Protein AF-A0A6A2WU17-F1 (afdb_monomer_lite)

Radius of gyration: 14.6 Å; chains: 1; bounding box: 30×30×46 Å

Secondary structure (DSSP, 8-state):
---------SPPPGGG--SSS----SSSS--EEE--TTT--EEE-TTS-EESS--TT-EEHHHHHHHHHHHHTT----S-TTSTTSS---TT----SPPHHHHHHHHHHH--

Organism: Hibiscus syriacus (NCBI:txid106335)

pLDDT: mean 88.35, std 15.86, range [34.66, 98.31]

InterPro domains:
  IPR001818 Peptidase M10, metallopeptidase [PF00413] (17-111)
  IPR006026 Peptidase, metallopeptidase [SM00235] (2-112)
  IPR021190 Peptidase M10A [PR00138] (7-35)
  IPR021190 Peptidase M10A [PR00138] (64-89)
  IPR021190 Peptidase M10A [PR00138] (98-111)
  IPR024079 Metallopeptidase, catalytic domain superfamily [G3DSA:3.40.390.10] (11-112)

Foldseek 3Di:
DDDDDDDDDDDQDPLQDDPPPDGDDAEDDDQKAADALVVLDIDGDPRAQEDCQFDQRHDDPQLVVVLRNLRNLPDAADPDPLASSDPDDHGNDDRNDHDPVSVVRSCVSPVD

Structure (mmCIF, N/CA/C/O backbone):
data_AF-A0A6A2WU17-F1
#
_entry.id   AF-A0A6A2WU17-F1
#
loop_
_atom_site.group_PDB
_atom_site.id
_atom_site.type_s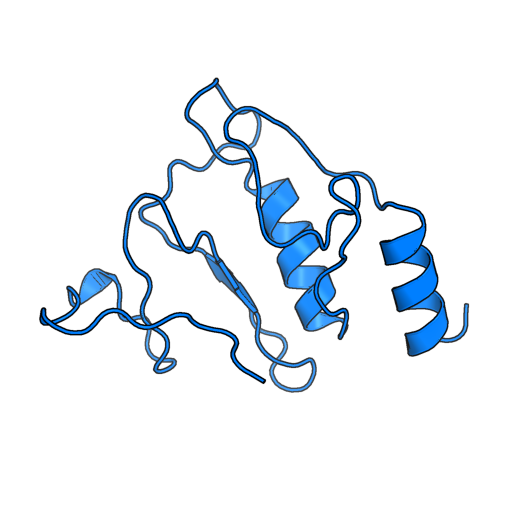ymbol
_atom_site.label_atom_id
_atom_site.label_alt_id
_atom_site.label_comp_id
_atom_site.label_asym_id
_atom_site.label_entity_id
_atom_site.label_seq_id
_atom_site.pdbx_PDB_ins_code
_atom_site.Cartn_x
_atom_site.Cartn_y
_atom_site.Cartn_z
_atom_site.occupancy
_atom_site.B_iso_or_equiv
_atom_site.auth_seq_id
_atom_site.auth_comp_id
_atom_site.auth_asym_id
_atom_site.auth_atom_id
_atom_site.pdbx_PDB_model_num
ATOM 1 N N . MET A 1 1 ? -14.879 -7.552 -3.286 1.00 40.12 1 MET A N 1
ATOM 2 C CA . MET A 1 1 ? -15.204 -7.166 -4.677 1.00 40.12 1 MET A CA 1
ATOM 3 C C . MET A 1 1 ? -13.878 -6.775 -5.309 1.00 40.12 1 MET A C 1
ATOM 5 O O . MET A 1 1 ? -13.257 -5.875 -4.770 1.00 40.12 1 MET A O 1
ATOM 9 N N . LEU A 1 2 ? -13.380 -7.495 -6.323 1.00 40.56 2 LEU A N 1
ATOM 10 C CA . LEU A 1 2 ? -12.166 -7.075 -7.041 1.00 40.56 2 LEU A CA 1
ATOM 11 C C . LEU A 1 2 ? -12.498 -5.780 -7.796 1.00 40.56 2 LEU A C 1
ATOM 13 O O . LEU A 1 2 ? 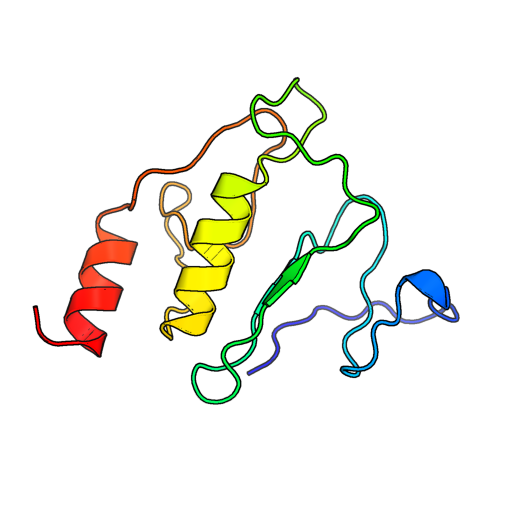-13.383 -5.789 -8.652 1.00 40.56 2 LEU A O 1
ATOM 17 N N . THR A 1 3 ? -11.837 -4.673 -7.477 1.00 40.09 3 THR A N 1
ATOM 18 C CA . THR A 1 3 ? -11.902 -3.445 -8.278 1.00 40.09 3 THR A CA 1
ATOM 19 C C . THR A 1 3 ? -10.708 -3.419 -9.220 1.00 40.09 3 THR A C 1
ATOM 21 O O . THR A 1 3 ? -9.599 -3.123 -8.798 1.00 40.09 3 THR A O 1
ATOM 24 N N . SER A 1 4 ? -10.933 -3.723 -10.499 1.00 45.75 4 SER A N 1
ATOM 25 C CA . SER A 1 4 ? -9.915 -3.592 -11.548 1.00 45.75 4 SER A CA 1
ATOM 26 C C . SER A 1 4 ? -10.537 -2.943 -12.788 1.00 45.75 4 SER A C 1
ATOM 28 O O . SER A 1 4 ? -11.590 -3.376 -13.262 1.00 45.75 4 SER A O 1
ATOM 30 N N . VAL A 1 5 ? -9.895 -1.891 -13.308 1.00 36.06 5 VAL A N 1
ATOM 31 C CA . VAL A 1 5 ? -10.266 -1.201 -14.556 1.00 36.06 5 VAL A CA 1
ATOM 32 C C . VAL A 1 5 ? -9.614 -1.944 -15.724 1.00 36.06 5 VAL A C 1
ATOM 34 O O . VAL A 1 5 ? -8.413 -2.184 -15.711 1.00 36.06 5 VAL A O 1
ATOM 37 N N . LYS A 1 6 ? -10.399 -2.346 -16.730 1.00 39.44 6 LYS A N 1
ATOM 38 C CA . LYS A 1 6 ? -9.943 -3.210 -17.831 1.00 39.44 6 LYS A CA 1
ATOM 39 C C . LYS A 1 6 ? -9.847 -2.420 -19.137 1.00 39.44 6 LYS A C 1
ATOM 41 O O . LYS A 1 6 ? -10.871 -1.951 -19.630 1.00 39.44 6 LYS A O 1
ATOM 46 N N . LEU A 1 7 ? -8.657 -2.332 -19.734 1.00 34.66 7 LEU A N 1
ATOM 47 C CA . LEU A 1 7 ? -8.497 -1.961 -21.144 1.00 34.66 7 LEU A CA 1
ATOM 48 C C . LEU A 1 7 ? -8.413 -3.242 -21.993 1.00 34.66 7 LEU A C 1
ATOM 50 O O . LEU A 1 7 ? -7.755 -4.211 -21.616 1.00 34.66 7 LEU A O 1
ATOM 54 N N . LEU A 1 8 ? -9.131 -3.278 -23.117 1.00 50.50 8 LEU A N 1
ATOM 55 C CA . LEU A 1 8 ? -9.100 -4.387 -24.071 1.00 50.50 8 LEU A CA 1
ATOM 56 C C . LEU A 1 8 ? -7.897 -4.256 -25.023 1.00 50.50 8 LEU A C 1
ATOM 58 O O . LEU A 1 8 ? -7.623 -3.166 -25.511 1.00 50.50 8 LEU A O 1
ATOM 62 N N . MET A 1 9 ? -7.332 -5.421 -25.372 1.00 46.09 9 MET A N 1
ATOM 63 C CA . MET A 1 9 ? -6.359 -5.739 -26.440 1.00 46.09 9 MET A CA 1
ATOM 64 C C . MET A 1 9 ? -4.878 -5.865 -26.027 1.00 46.09 9 MET A C 1
ATOM 66 O O . MET A 1 9 ? -4.174 -4.887 -25.824 1.00 46.09 9 MET A O 1
ATOM 70 N N . GLY A 1 10 ? -4.416 -7.125 -25.991 1.00 53.09 10 GLY A N 1
ATOM 71 C CA . GLY A 1 10 ? -3.033 -7.562 -25.756 1.00 53.09 10 GLY A CA 1
ATOM 72 C C . GLY A 1 10 ? -2.998 -8.818 -24.874 1.00 53.09 10 GLY A C 1
ATOM 73 O O . GLY A 1 10 ? -3.663 -8.856 -23.841 1.00 53.09 10 GLY A O 1
ATOM 74 N N . GLN A 1 11 ? -2.283 -9.880 -25.268 1.00 55.91 11 GLN A N 1
ATOM 75 C CA . GLN A 1 11 ? -1.992 -10.972 -24.329 1.00 55.91 11 GLN A CA 1
ATOM 76 C C . GLN A 1 11 ? -1.083 -10.409 -23.232 1.00 55.91 11 GLN A C 1
ATOM 78 O O . GLN A 1 11 ? 0.014 -9.949 -23.532 1.00 55.91 11 GLN A O 1
ATOM 83 N N . VAL A 1 12 ? -1.541 -10.427 -21.978 1.00 63.97 12 VAL A N 1
ATOM 84 C CA . VAL A 1 12 ? -0.727 -9.991 -20.835 1.00 63.97 12 VAL A CA 1
ATOM 85 C C . VAL A 1 12 ? 0.519 -10.890 -20.739 1.00 63.97 12 VAL A C 1
ATOM 87 O O . VAL A 1 12 ? 0.351 -12.118 -20.764 1.00 63.97 12 VAL A O 1
ATOM 90 N N . PRO A 1 13 ? 1.742 -10.328 -20.653 1.00 75.38 13 PRO A N 1
ATOM 91 C CA . PRO A 1 13 ? 2.972 -11.094 -20.479 1.00 75.38 13 PRO A CA 1
ATOM 92 C C . PRO A 1 13 ? 2.871 -12.146 -19.370 1.00 75.38 13 PRO A C 1
ATOM 94 O O . PRO A 1 13 ? 2.277 -11.919 -18.319 1.00 75.38 13 PRO A O 1
ATOM 97 N N . THR A 1 14 ? 3.473 -13.318 -19.581 1.00 72.44 14 THR A N 1
ATOM 98 C CA . THR A 1 14 ? 3.341 -14.444 -18.641 1.00 72.44 14 THR A CA 1
ATOM 99 C C . THR A 1 14 ? 3.989 -14.189 -17.285 1.00 72.44 14 THR A C 1
ATOM 101 O O . THR A 1 14 ? 3.539 -14.780 -16.313 1.00 72.44 14 THR A O 1
ATOM 104 N N . HIS A 1 15 ? 5.011 -13.330 -17.202 1.00 77.56 15 HIS A N 1
ATOM 105 C CA . HIS A 1 15 ? 5.658 -12.990 -15.929 1.00 77.56 15 HIS A CA 1
ATOM 106 C C . HIS A 1 15 ? 4.746 -12.164 -15.008 1.00 77.56 15 HIS A C 1
ATOM 108 O O . HIS A 1 15 ? 4.864 -12.275 -13.795 1.00 77.56 15 HIS A O 1
ATOM 114 N N . LEU A 1 16 ? 3.774 -11.436 -15.569 1.00 86.38 16 LEU A N 1
ATOM 115 C CA . LEU A 1 16 ? 2.769 -10.687 -14.807 1.00 86.38 16 LEU A CA 1
ATOM 116 C C . LEU A 1 16 ? 1.630 -11.581 -14.292 1.00 86.38 16 LEU A C 1
ATOM 118 O O . LEU A 1 16 ? 0.767 -11.136 -13.544 1.00 86.38 16 LEU A O 1
ATOM 122 N N . ARG A 1 17 ? 1.589 -12.858 -14.699 1.00 90.25 17 ARG A N 1
ATOM 123 C CA . ARG A 1 17 ? 0.615 -13.843 -14.215 1.00 90.25 17 ARG A CA 1
ATOM 124 C C . ARG A 1 17 ? 1.208 -14.618 -13.044 1.00 90.25 17 ARG A C 1
ATOM 126 O O . ARG A 1 17 ? 2.112 -15.423 -13.237 1.00 90.25 17 ARG A O 1
ATOM 133 N N . HIS A 1 18 ? 0.613 -14.477 -11.865 1.00 91.12 18 HIS A N 1
ATOM 134 C CA . HIS A 1 18 ? 1.076 -15.134 -10.631 1.00 91.12 18 HIS A CA 1
ATOM 135 C C . HIS A 1 18 ? 0.015 -16.058 -9.997 1.00 91.12 18 HIS A C 1
ATOM 137 O O . HIS A 1 18 ? 0.018 -16.314 -8.798 1.00 91.12 18 HIS A O 1
ATOM 143 N N . GLY A 1 19 ? -0.872 -16.633 -10.819 1.00 90.25 19 GLY A N 1
ATOM 144 C CA . GLY A 1 19 ? -1.670 -17.809 -10.435 1.00 90.25 19 GLY A CA 1
ATOM 145 C C . GLY A 1 19 ? -2.989 -17.544 -9.702 1.00 90.25 19 GLY A C 1
ATOM 146 O O . GLY A 1 19 ? -3.632 -18.498 -9.277 1.00 90.25 19 GLY A O 1
ATOM 147 N N . ASP A 1 20 ? -3.429 -16.292 -9.597 1.00 91.81 20 ASP A N 1
ATOM 148 C CA . ASP A 1 20 ? -4.671 -15.896 -8.909 1.00 91.81 20 ASP A CA 1
ATOM 149 C C . ASP A 1 20 ? -5.771 -15.345 -9.841 1.00 91.81 20 ASP A C 1
ATOM 151 O O . ASP A 1 20 ? -6.855 -14.983 -9.389 1.00 91.81 20 ASP A O 1
ATOM 155 N N . GLY A 1 21 ? -5.508 -15.290 -11.151 1.00 90.69 21 GLY A N 1
ATOM 156 C CA . GLY A 1 21 ? -6.446 -14.766 -12.146 1.00 90.69 21 GLY A CA 1
ATOM 157 C C . GLY A 1 21 ? -6.508 -13.236 -12.241 1.00 90.69 21 GLY A C 1
ATOM 158 O O . GLY A 1 21 ? -7.272 -12.736 -13.068 1.00 90.69 21 GLY A O 1
ATOM 159 N N . ALA A 1 22 ? -5.690 -12.511 -11.475 1.00 90.31 22 ALA A N 1
ATOM 160 C CA . ALA A 1 22 ? -5.557 -11.058 -11.503 1.00 90.31 22 ALA A CA 1
ATOM 161 C C . ALA A 1 22 ? -4.110 -10.686 -11.867 1.00 90.31 22 ALA A C 1
ATOM 163 O O . ALA A 1 22 ? -3.326 -10.375 -10.985 1.00 90.31 22 ALA A O 1
ATOM 164 N N . PRO A 1 23 ? -3.710 -10.780 -13.148 1.00 93.12 23 PRO A N 1
ATOM 165 C CA . PRO A 1 23 ? -2.344 -10.443 -13.526 1.00 93.12 23 PRO A CA 1
ATOM 166 C C . PRO A 1 23 ? -2.069 -8.944 -13.358 1.00 93.12 23 PRO A C 1
ATOM 168 O O . PRO A 1 23 ? -2.957 -8.132 -13.631 1.00 93.12 23 PRO A O 1
ATOM 171 N N . PHE A 1 24 ? -0.835 -8.603 -12.993 1.00 94.88 24 PHE A N 1
ATOM 172 C CA . PHE A 1 24 ? -0.359 -7.220 -12.961 1.00 94.88 24 PHE A CA 1
ATOM 173 C C . PHE A 1 24 ? -0.157 -6.624 -14.367 1.00 94.88 24 PHE A C 1
ATOM 175 O O . PHE A 1 24 ? -0.314 -7.312 -15.386 1.00 94.88 24 PHE A O 1
ATOM 182 N N . ASP A 1 25 ? 0.161 -5.329 -14.424 1.00 93.25 25 ASP A N 1
ATOM 183 C CA . ASP A 1 25 ? 0.346 -4.533 -15.641 1.00 93.25 25 ASP A CA 1
ATOM 184 C C . ASP A 1 25 ? 1.805 -4.141 -15.936 1.00 93.25 25 ASP A C 1
ATOM 186 O O . ASP A 1 25 ? 2.081 -3.652 -17.038 1.00 93.25 25 ASP A O 1
ATOM 190 N N . GLY A 1 26 ? 2.749 -4.470 -15.050 1.00 91.81 26 GLY A N 1
ATOM 191 C CA . GLY A 1 26 ? 4.163 -4.147 -15.198 1.00 91.81 26 GLY A CA 1
ATOM 192 C C . GLY A 1 26 ? 4.497 -2.826 -14.510 1.00 91.81 26 GLY A C 1
ATOM 193 O O . GLY A 1 26 ? 3.840 -2.417 -13.569 1.00 91.81 26 GLY A O 1
ATOM 194 N N . SER A 1 27 ? 5.544 -2.131 -14.963 1.00 92.19 27 SER A N 1
ATOM 195 C CA . SER A 1 27 ? 5.961 -0.898 -14.284 1.00 92.19 27 SER A CA 1
ATOM 196 C C . SER A 1 27 ? 4.916 0.224 -14.388 1.00 92.19 27 SER A C 1
ATOM 198 O O . SER A 1 27 ? 4.593 0.692 -15.485 1.00 92.19 27 SER A O 1
ATOM 200 N N . GLY A 1 28 ? 4.502 0.734 -13.228 1.00 88.56 28 GLY A N 1
ATOM 201 C CA . GLY A 1 28 ? 3.464 1.738 -13.066 1.00 88.56 28 GLY A CA 1
ATOM 202 C C . GLY A 1 28 ? 2.060 1.145 -13.196 1.00 88.56 28 GLY A C 1
ATOM 203 O O . GLY A 1 28 ? 1.848 0.137 -13.848 1.00 88.56 28 GLY A O 1
ATOM 204 N N . GLY A 1 29 ? 1.062 1.845 -12.652 1.00 91.75 29 GLY A N 1
ATOM 205 C CA . GLY A 1 29 ? -0.313 1.347 -12.653 1.00 91.75 29 GLY A CA 1
ATOM 206 C C . GLY A 1 29 ? -0.620 0.591 -11.365 1.00 91.75 29 GLY A C 1
ATOM 207 O O . GLY A 1 29 ? -0.751 1.234 -10.317 1.00 91.75 29 GLY A O 1
ATOM 208 N N . VAL A 1 30 ? -0.796 -0.731 -11.433 1.00 94.50 30 VAL A N 1
ATOM 209 C CA . VAL A 1 30 ? -1.166 -1.558 -10.276 1.00 94.50 30 VAL A CA 1
ATOM 210 C C . VAL A 1 30 ? 0.072 -1.944 -9.471 1.00 94.50 30 VAL A C 1
ATOM 212 O O . VAL A 1 30 ? 0.776 -2.895 -9.775 1.00 94.50 30 VAL A O 1
ATOM 215 N N . LEU A 1 31 ? 0.275 -1.248 -8.353 1.00 96.12 31 LEU A N 1
ATOM 216 C CA . LEU A 1 31 ? 1.418 -1.486 -7.467 1.00 96.12 31 LEU A CA 1
ATOM 217 C C . LEU A 1 31 ? 1.332 -2.829 -6.717 1.00 96.12 31 LEU A C 1
ATOM 219 O O . LEU A 1 31 ? 2.338 -3.494 -6.467 1.00 96.12 31 LEU A O 1
ATOM 223 N N . ALA A 1 32 ? 0.132 -3.184 -6.270 1.00 97.00 32 ALA A N 1
ATOM 224 C CA . ALA A 1 32 ? -0.153 -4.357 -5.458 1.00 97.00 32 ALA A CA 1
ATOM 225 C C . ALA A 1 32 ? -1.662 -4.637 -5.460 1.00 97.00 3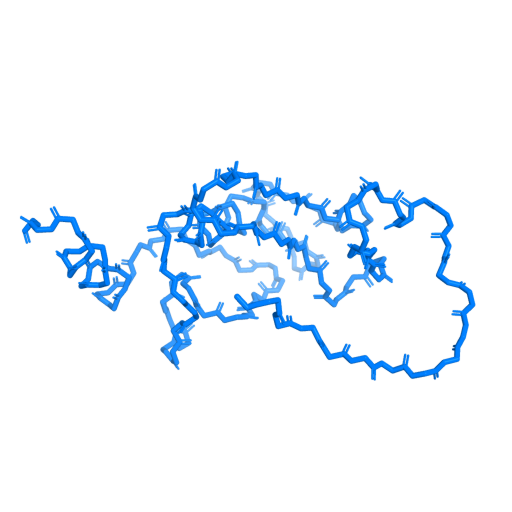2 ALA A C 1
ATOM 227 O O . ALA A 1 32 ? -2.460 -3.797 -5.883 1.00 97.00 32 ALA A O 1
ATOM 228 N N . HIS A 1 33 ? -2.051 -5.809 -4.959 1.00 96.81 33 HIS A N 1
ATOM 229 C CA . HIS A 1 33 ? -3.432 -6.067 -4.554 1.00 96.81 33 HIS A CA 1
ATOM 230 C C . HIS A 1 33 ? -3.531 -7.031 -3.380 1.00 96.81 33 HIS A C 1
ATOM 232 O O . HIS A 1 33 ? -2.703 -7.931 -3.203 1.00 96.81 33 HIS A O 1
ATOM 238 N N . ALA A 1 34 ? -4.623 -6.895 -2.639 1.00 97.31 34 ALA A N 1
ATOM 239 C CA . ALA A 1 34 ? -5.022 -7.764 -1.549 1.00 97.31 34 ALA A CA 1
ATOM 240 C C . ALA A 1 34 ? -6.328 -8.507 -1.845 1.00 97.31 34 ALA A C 1
ATOM 242 O O . ALA A 1 34 ? -7.183 -8.074 -2.623 1.00 97.31 34 ALA A O 1
ATOM 243 N N . PHE A 1 35 ? -6.498 -9.636 -1.166 1.00 95.00 35 PHE A N 1
ATOM 244 C CA . PHE A 1 35 ? -7.738 -10.396 -1.168 1.00 95.00 35 PHE A CA 1
ATOM 245 C C . PHE A 1 35 ? -8.569 -10.093 0.073 1.00 95.00 35 PHE A C 1
ATOM 247 O O . PHE A 1 35 ? -8.088 -9.546 1.063 1.00 95.00 35 PHE A O 1
ATOM 254 N N . ALA A 1 36 ? -9.845 -10.478 0.009 1.00 91.69 36 ALA A N 1
ATOM 255 C CA . ALA A 1 36 ? -10.756 -10.348 1.136 1.00 91.69 36 ALA A CA 1
ATOM 256 C C . ALA A 1 36 ? -10.190 -11.031 2.402 1.00 91.69 36 ALA A C 1
ATOM 258 O O . ALA A 1 36 ? -9.424 -11.996 2.276 1.00 91.69 36 ALA A O 1
ATOM 259 N N . PRO A 1 37 ? -10.621 -10.609 3.607 1.00 96.88 37 PRO A N 1
ATOM 260 C CA . PRO A 1 37 ? -10.059 -11.096 4.868 1.00 96.88 37 PRO A CA 1
ATOM 261 C C . PRO A 1 37 ? -10.012 -12.623 5.028 1.00 96.88 37 PRO A C 1
ATOM 263 O O . PRO A 1 37 ? -9.145 -13.140 5.721 1.00 96.88 37 PRO A O 1
ATOM 266 N N . GLN A 1 38 ? -10.924 -13.363 4.388 1.00 96.88 38 GLN A N 1
ATOM 267 C CA . GLN A 1 38 ? -10.964 -14.829 4.453 1.00 96.88 38 GLN A CA 1
ATOM 268 C C . GLN A 1 38 ? -9.804 -15.516 3.711 1.00 96.88 38 GLN A C 1
ATOM 270 O O . GLN A 1 38 ? -9.453 -16.637 4.067 1.00 96.88 38 GLN A O 1
ATOM 275 N N . ASP A 1 39 ? -9.244 -14.880 2.677 1.00 96.12 39 ASP A N 1
ATOM 276 C CA . ASP A 1 39 ? -8.039 -15.359 1.982 1.00 96.12 39 ASP A CA 1
ATOM 277 C C . ASP A 1 39 ? -6.789 -14.805 2.686 1.00 96.12 39 ASP A C 1
ATOM 279 O O . ASP A 1 39 ? -5.882 -15.554 3.047 1.00 96.12 39 ASP A O 1
ATOM 283 N N . GLY A 1 40 ? -6.776 -13.496 2.962 1.00 94.75 40 GLY A N 1
ATOM 284 C CA . GLY A 1 40 ? -5.741 -12.849 3.772 1.00 94.75 40 GLY A CA 1
ATOM 285 C C . GLY A 1 40 ? -4.380 -12.681 3.088 1.00 94.75 40 GLY A C 1
ATOM 286 O O . GLY A 1 40 ? -3.427 -12.219 3.717 1.00 94.75 40 GLY A O 1
ATOM 287 N N . ARG A 1 41 ? -4.265 -13.032 1.803 1.00 96.50 41 ARG A N 1
ATOM 288 C CA . ARG A 1 41 ? -3.076 -12.748 0.995 1.00 96.50 41 ARG A CA 1
ATOM 289 C C . ARG A 1 41 ? -3.105 -11.326 0.434 1.00 96.50 41 ARG A C 1
ATOM 291 O O . ARG A 1 41 ? -4.163 -10.776 0.135 1.00 96.50 41 ARG A O 1
ATOM 298 N N . PHE A 1 42 ? -1.918 -10.789 0.188 1.00 96.69 42 PHE A N 1
ATOM 299 C CA . PHE A 1 42 ? -1.689 -9.684 -0.737 1.00 96.69 42 PHE A CA 1
ATOM 300 C C . PHE A 1 42 ? -0.392 -9.933 -1.512 1.00 96.69 42 PHE A C 1
ATOM 302 O O . PHE A 1 42 ? 0.448 -10.730 -1.086 1.00 96.69 4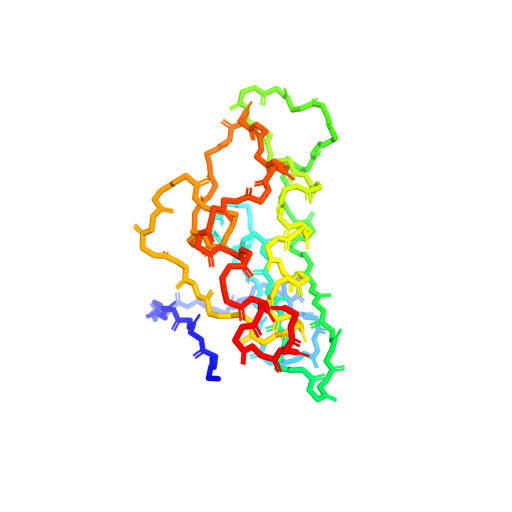2 PHE A O 1
ATOM 309 N N . GLN A 1 43 ? -0.251 -9.304 -2.673 1.00 96.12 43 GLN A N 1
ATOM 310 C CA . GLN A 1 43 ? 0.882 -9.478 -3.583 1.00 96.12 43 GLN A CA 1
ATOM 311 C C . GLN A 1 43 ? 1.324 -8.124 -4.129 1.00 96.12 43 GLN A C 1
ATOM 313 O O . GLN A 1 43 ? 0.487 -7.258 -4.361 1.00 96.12 43 GLN A O 1
ATOM 318 N N . TYR A 1 44 ? 2.626 -7.977 -4.360 1.00 96.56 44 TYR A N 1
ATOM 319 C CA . TYR A 1 44 ? 3.215 -6.828 -5.048 1.00 96.56 44 TYR A CA 1
ATOM 320 C C . TYR A 1 44 ? 3.483 -7.164 -6.506 1.00 96.56 44 TYR A C 1
ATOM 322 O O . TYR A 1 44 ? 3.883 -8.298 -6.794 1.00 96.56 44 TYR A O 1
ATOM 330 N N . ASP A 1 45 ? 3.378 -6.168 -7.381 1.00 95.81 45 ASP A N 1
ATOM 331 C CA . ASP A 1 45 ? 3.995 -6.273 -8.696 1.00 95.81 45 ASP A CA 1
ATOM 332 C C . ASP A 1 45 ? 5.525 -6.205 -8.547 1.00 95.81 45 ASP A C 1
ATOM 334 O O . ASP A 1 45 ? 6.088 -5.279 -7.958 1.00 95.81 45 ASP A O 1
ATOM 338 N N . ALA A 1 46 ? 6.214 -7.226 -9.051 1.00 94.81 46 ALA A N 1
ATOM 339 C CA . ALA A 1 46 ? 7.667 -7.323 -9.002 1.00 94.81 46 ALA A CA 1
ATOM 340 C C . ALA A 1 46 ? 8.369 -6.349 -9.965 1.00 94.81 46 ALA A C 1
ATOM 342 O O . ALA A 1 46 ? 9.556 -6.081 -9.777 1.00 94.81 46 ALA A O 1
ATOM 343 N N . GLU A 1 47 ? 7.657 -5.821 -10.964 1.00 94.88 47 GLU A N 1
ATOM 344 C CA . GLU A 1 47 ? 8.199 -4.894 -11.965 1.00 94.88 47 GLU A CA 1
ATOM 345 C C . GLU A 1 47 ? 8.246 -3.436 -11.475 1.00 94.88 4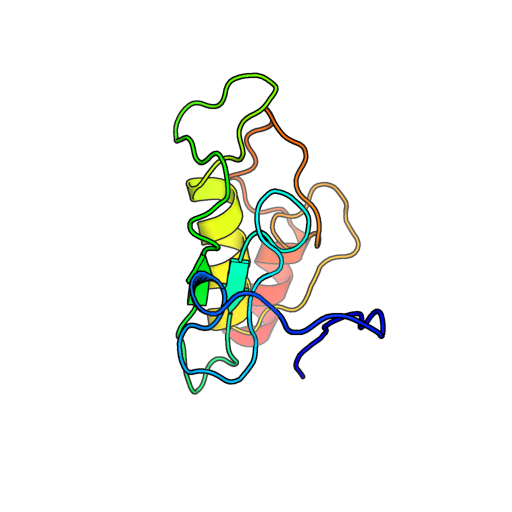7 GLU A C 1
ATOM 347 O O . GLU A 1 47 ? 8.780 -2.553 -12.154 1.00 94.88 47 GLU A O 1
ATOM 352 N N . GLU A 1 48 ? 7.727 -3.164 -10.277 1.00 95.31 48 GLU A N 1
ATOM 353 C CA . GLU A 1 48 ? 7.762 -1.831 -9.691 1.00 95.31 48 GLU A CA 1
ATOM 354 C C . GLU A 1 48 ? 9.115 -1.483 -9.064 1.00 95.31 48 GLU A C 1
ATOM 356 O O . GLU A 1 48 ? 9.829 -2.304 -8.480 1.00 95.31 48 GLU A O 1
ATOM 361 N N . ASN A 1 49 ? 9.469 -0.199 -9.135 1.00 95.69 49 ASN A N 1
ATOM 362 C CA . ASN A 1 49 ? 10.721 0.308 -8.578 1.00 95.69 49 ASN A CA 1
ATOM 363 C C . ASN A 1 49 ? 10.594 0.568 -7.067 1.00 95.69 49 ASN A C 1
ATOM 365 O O . ASN A 1 49 ? 10.459 1.710 -6.606 1.00 95.69 49 ASN A O 1
ATOM 369 N N . TRP A 1 50 ? 10.619 -0.516 -6.297 1.00 96.25 50 TRP A N 1
ATOM 370 C CA . TRP A 1 50 ? 10.461 -0.507 -4.848 1.00 96.25 50 TRP A CA 1
ATOM 371 C C . TRP A 1 50 ? 11.662 0.080 -4.106 1.00 96.25 50 TRP A C 1
ATOM 373 O O . TRP A 1 50 ? 12.824 -0.193 -4.409 1.00 96.25 50 TRP A O 1
ATOM 383 N N . SER A 1 51 ? 11.384 0.823 -3.037 1.00 95.38 51 SER A N 1
ATOM 384 C CA . SER A 1 51 ? 12.399 1.239 -2.073 1.00 95.38 51 SER A CA 1
ATOM 385 C C . SER A 1 51 ? 11.835 1.357 -0.660 1.00 95.38 51 SER A C 1
ATOM 387 O O . SER A 1 51 ? 10.651 1.610 -0.448 1.00 95.38 51 SER A O 1
ATOM 389 N N . ARG A 1 52 ? 12.708 1.209 0.339 1.00 92.25 52 ARG A N 1
ATOM 390 C CA . ARG A 1 52 ? 12.410 1.563 1.738 1.00 92.25 52 ARG A CA 1
ATOM 391 C C . ARG A 1 52 ? 12.696 3.038 2.034 1.00 92.25 52 ARG A C 1
ATOM 393 O O . ARG A 1 52 ? 12.058 3.615 2.909 1.00 92.25 52 ARG A O 1
ATOM 400 N N . ASN A 1 53 ? 13.630 3.625 1.282 1.00 90.75 53 ASN A N 1
ATOM 401 C CA . ASN A 1 53 ? 14.050 5.025 1.339 1.00 90.75 53 ASN A CA 1
ATOM 402 C C . ASN A 1 53 ? 14.022 5.571 -0.100 1.00 90.75 53 ASN A C 1
ATOM 404 O O . ASN A 1 53 ? 15.021 5.459 -0.816 1.00 90.75 53 ASN A O 1
ATOM 408 N N . PRO A 1 54 ? 12.860 6.034 -0.581 1.00 90.44 54 PRO A N 1
ATOM 409 C CA . PRO A 1 54 ? 12.642 6.276 -2.000 1.00 90.44 54 PRO A CA 1
ATOM 410 C C . PRO A 1 54 ? 13.433 7.490 -2.497 1.00 90.44 54 PRO A C 1
ATOM 412 O O . PRO A 1 54 ? 13.542 8.515 -1.824 1.00 90.44 54 PRO A O 1
ATOM 415 N N . THR A 1 55 ? 13.928 7.404 -3.726 1.00 92.81 55 THR A N 1
ATOM 416 C CA . THR A 1 55 ? 14.201 8.590 -4.548 1.00 92.81 55 THR A CA 1
ATOM 417 C C . THR A 1 55 ? 12.918 9.037 -5.264 1.00 92.81 55 THR A C 1
ATOM 419 O O . THR A 1 55 ? 11.875 8.396 -5.152 1.00 92.81 55 THR A O 1
ATOM 422 N N . ARG A 1 56 ? 12.968 10.137 -6.029 1.00 89.88 56 ARG A N 1
ATOM 423 C CA . ARG A 1 56 ? 11.782 10.730 -6.686 1.00 89.88 56 ARG A CA 1
ATOM 424 C C . ARG A 1 56 ? 11.040 9.804 -7.661 1.00 89.88 56 ARG A C 1
ATOM 426 O O . A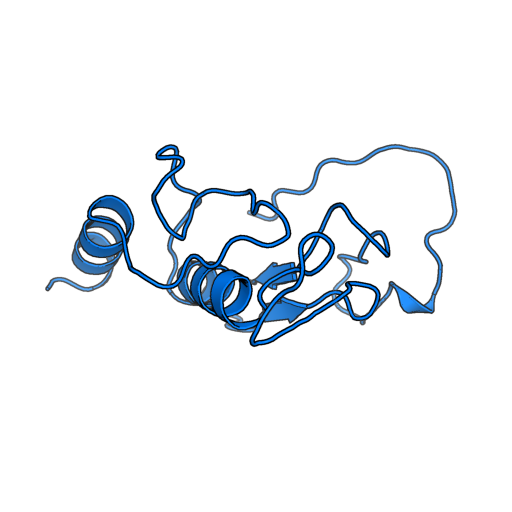RG A 1 56 ? 9.909 10.114 -8.006 1.00 89.88 56 ARG A O 1
ATOM 433 N N . SER A 1 57 ? 11.655 8.715 -8.118 1.00 91.56 57 SER A N 1
ATOM 434 C CA . SER A 1 57 ? 11.070 7.755 -9.066 1.00 91.56 57 SER A CA 1
ATOM 435 C C . SER A 1 57 ? 10.720 6.404 -8.437 1.00 91.56 57 SER A C 1
ATOM 437 O O . SER A 1 57 ? 10.431 5.458 -9.164 1.00 91.56 57 SER A O 1
ATOM 439 N N . GLN A 1 58 ? 10.786 6.288 -7.108 1.00 94.69 58 GLN A N 1
ATOM 440 C CA . GLN A 1 58 ? 10.593 5.024 -6.400 1.00 94.69 58 GLN A CA 1
ATOM 441 C C . GLN A 1 58 ? 9.322 5.025 -5.567 1.00 94.69 58 GLN A C 1
ATOM 443 O O . GLN A 1 58 ? 8.943 6.040 -4.976 1.00 94.69 58 GLN A O 1
ATOM 448 N N . VAL A 1 59 ? 8.698 3.857 -5.480 1.00 94.19 59 VAL A N 1
ATOM 449 C CA . VAL A 1 59 ? 7.525 3.615 -4.642 1.00 94.19 59 VAL A CA 1
ATOM 450 C C . VAL A 1 59 ? 7.983 3.069 -3.295 1.00 94.19 59 VAL A C 1
ATOM 452 O O . VAL A 1 59 ? 8.898 2.247 -3.208 1.00 94.19 59 VAL A O 1
ATOM 455 N N . VAL A 1 60 ? 7.358 3.538 -2.217 1.00 95.31 60 VAL A N 1
ATOM 456 C CA . VAL A 1 60 ? 7.701 3.085 -0.868 1.00 95.31 60 VAL A CA 1
ATOM 457 C C . VAL A 1 60 ? 7.001 1.774 -0.565 1.00 95.31 60 VAL A C 1
ATOM 459 O O . VAL A 1 60 ? 5.797 1.770 -0.315 1.00 95.31 60 VAL A O 1
ATOM 462 N N . LEU A 1 61 ? 7.781 0.694 -0.507 1.00 95.31 61 LEU A N 1
ATOM 463 C CA . LEU A 1 61 ? 7.289 -0.662 -0.244 1.00 95.31 61 LEU A CA 1
ATOM 464 C C . LEU A 1 61 ? 6.418 -0.714 1.017 1.00 95.31 61 LEU A C 1
ATOM 466 O O . LEU A 1 61 ? 5.309 -1.230 1.000 1.00 95.31 61 LEU A O 1
ATOM 470 N N . GLU A 1 62 ? 6.904 -0.119 2.107 1.00 95.56 62 GLU A N 1
ATOM 471 C CA . GLU A 1 62 ? 6.212 -0.122 3.399 1.00 95.56 62 GLU A CA 1
ATOM 472 C C . GLU A 1 62 ? 4.879 0.651 3.362 1.00 95.56 62 GLU A C 1
ATOM 474 O O . GLU A 1 62 ? 3.958 0.278 4.076 1.00 95.56 62 GLU A O 1
ATOM 479 N N . SER A 1 63 ? 4.738 1.690 2.529 1.00 95.44 63 SER A N 1
ATOM 480 C CA . SER A 1 63 ? 3.472 2.435 2.421 1.00 95.44 63 SER A CA 1
ATOM 481 C C . SER A 1 63 ? 2.392 1.587 1.743 1.00 95.44 63 SER A C 1
ATOM 483 O O . SER A 1 63 ? 1.265 1.515 2.227 1.00 95.44 63 SER A O 1
ATOM 485 N N . VAL A 1 64 ? 2.759 0.902 0.654 1.00 97.06 64 VAL A N 1
ATOM 486 C CA . VAL A 1 64 ? 1.855 -0.014 -0.057 1.00 97.06 64 VAL A CA 1
ATOM 487 C C . VAL A 1 64 ? 1.532 -1.227 0.819 1.00 97.06 64 VAL A C 1
ATOM 489 O O . VAL A 1 64 ? 0.377 -1.618 0.905 1.00 97.06 64 VAL A O 1
ATOM 492 N N . ALA A 1 65 ? 2.501 -1.746 1.583 1.00 96.94 65 ALA A N 1
ATOM 493 C CA . ALA A 1 65 ? 2.260 -2.815 2.556 1.00 96.94 65 ALA A CA 1
ATOM 494 C C . ALA A 1 65 ? 1.132 -2.480 3.534 1.00 96.94 65 ALA A C 1
ATOM 496 O O . ALA A 1 65 ? 0.242 -3.292 3.758 1.00 96.94 65 ALA A O 1
ATOM 497 N N . VAL A 1 66 ? 1.179 -1.287 4.134 1.00 97.06 66 VAL A N 1
ATOM 498 C CA . VAL A 1 66 ? 0.182 -0.870 5.129 1.00 97.06 66 VAL A CA 1
ATOM 499 C C . VAL A 1 66 ? -1.199 -0.731 4.482 1.00 97.06 66 VAL A C 1
ATOM 501 O O . VAL A 1 66 ? -2.185 -1.132 5.095 1.00 97.06 66 VAL A O 1
ATOM 504 N N . HIS A 1 67 ? -1.266 -0.239 3.242 1.00 97.81 67 HIS A N 1
ATOM 505 C CA . HIS A 1 67 ? -2.504 -0.176 2.460 1.00 97.81 67 HIS A CA 1
ATOM 506 C C . HIS A 1 67 ? -3.099 -1.569 2.211 1.00 97.81 67 HIS A C 1
ATOM 508 O O . HIS A 1 67 ? -4.243 -1.836 2.575 1.00 97.81 67 HIS A O 1
ATOM 514 N N . GLU A 1 68 ? -2.304 -2.496 1.673 1.00 98.06 68 GLU A N 1
ATOM 515 C CA . GLU A 1 68 ? -2.778 -3.852 1.380 1.00 98.06 68 GLU A CA 1
ATOM 516 C C . GLU A 1 68 ? -3.134 -4.636 2.649 1.00 98.06 68 GLU A C 1
ATOM 518 O O . GLU A 1 68 ? -4.105 -5.392 2.671 1.00 98.06 68 GLU A O 1
ATOM 523 N N . ILE A 1 69 ? -2.406 -4.424 3.749 1.00 97.88 69 ILE A N 1
ATOM 524 C CA . ILE A 1 69 ? -2.772 -4.985 5.056 1.00 97.88 69 ILE A CA 1
ATOM 525 C C . ILE A 1 69 ? -4.115 -4.418 5.525 1.00 97.88 69 ILE A C 1
ATOM 527 O O . ILE A 1 69 ? -4.924 -5.165 6.069 1.00 97.88 69 ILE A O 1
ATOM 531 N N . GLY A 1 70 ? -4.398 -3.136 5.285 1.00 97.62 70 GLY A N 1
ATOM 532 C CA . GLY A 1 70 ? -5.713 -2.558 5.552 1.00 97.62 70 GLY A CA 1
ATOM 533 C C . GLY A 1 70 ? -6.832 -3.306 4.824 1.00 97.62 70 GLY A C 1
ATOM 534 O O . GLY A 1 70 ? -7.836 -3.653 5.445 1.00 97.62 70 GLY A O 1
ATOM 535 N N . HIS A 1 71 ? -6.632 -3.657 3.551 1.00 98.25 71 HIS A N 1
ATOM 536 C CA . HIS A 1 71 ? -7.564 -4.508 2.804 1.00 98.25 71 HIS A CA 1
ATOM 537 C C . HIS A 1 71 ? -7.688 -5.925 3.372 1.00 98.25 71 HIS A C 1
ATOM 539 O O . HIS A 1 71 ? -8.807 -6.428 3.507 1.00 98.25 71 HIS A O 1
ATOM 545 N N . VAL A 1 72 ? -6.575 -6.551 3.766 1.00 98.31 72 VAL A N 1
ATOM 546 C CA . VAL A 1 72 ? -6.583 -7.856 4.453 1.00 98.31 72 VAL A CA 1
ATOM 547 C C . VAL A 1 72 ? -7.369 -7.793 5.769 1.00 98.31 72 VAL A C 1
ATOM 549 O O . VAL A 1 72 ? -8.050 -8.752 6.127 1.00 98.31 72 VAL A O 1
ATOM 552 N N . LEU A 1 73 ? -7.339 -6.655 6.466 1.00 97.31 73 LEU A N 1
ATOM 553 C CA . LEU A 1 73 ? -8.131 -6.389 7.672 1.00 97.31 73 LEU A CA 1
ATOM 554 C C . LEU A 1 73 ? -9.579 -5.956 7.372 1.00 97.31 73 LEU A C 1
ATOM 556 O O . LEU A 1 73 ? -10.373 -5.773 8.289 1.00 97.31 73 LEU A O 1
ATOM 560 N N . GLY A 1 74 ? -9.958 -5.818 6.101 1.00 97.50 74 GLY A N 1
ATOM 561 C CA . GLY A 1 74 ? -11.330 -5.533 5.675 1.00 97.50 74 GLY A CA 1
ATOM 562 C C . GLY A 1 74 ? -11.651 -4.058 5.442 1.00 97.50 74 GLY A C 1
ATOM 563 O O . GLY A 1 74 ? -12.812 -3.737 5.183 1.00 97.50 74 GLY A O 1
ATOM 564 N N . LEU A 1 75 ? -10.663 -3.162 5.491 1.00 97.88 75 LEU A N 1
ATOM 565 C CA . LEU A 1 75 ? -10.858 -1.771 5.090 1.00 97.88 75 LEU A CA 1
ATOM 566 C C . LEU A 1 75 ? -11.063 -1.664 3.574 1.00 97.88 75 LEU A C 1
ATOM 568 O O . LEU A 1 75 ? -10.412 -2.346 2.780 1.00 97.88 75 LEU A O 1
ATOM 572 N N . GLY A 1 76 ? -11.964 -0.772 3.168 1.00 97.19 76 GLY A N 1
ATOM 573 C CA . GLY A 1 76 ? -12.062 -0.304 1.787 1.00 97.19 76 GLY A CA 1
ATOM 574 C C . GLY A 1 76 ? -11.130 0.879 1.528 1.00 97.19 76 GLY A C 1
ATOM 575 O O . GLY A 1 76 ? -10.440 1.349 2.429 1.00 97.19 76 GLY A O 1
ATOM 576 N N . HIS A 1 77 ? -11.143 1.387 0.296 1.00 97.50 77 HIS A N 1
ATOM 577 C CA . HIS A 1 77 ? -10.443 2.629 -0.016 1.00 97.50 77 HIS A CA 1
ATOM 578 C C . HIS A 1 77 ? -11.067 3.832 0.701 1.00 97.50 77 HIS A C 1
ATOM 580 O O . HIS A 1 77 ? -12.293 3.960 0.762 1.00 97.50 77 HIS A O 1
ATOM 586 N N . SER A 1 78 ? -10.215 4.754 1.144 1.00 97.06 78 SER A N 1
ATOM 587 C CA . SER A 1 78 ? -10.615 6.068 1.646 1.00 97.06 78 SER A CA 1
ATOM 588 C C . SER A 1 78 ? -10.757 7.083 0.506 1.00 97.06 78 SER A C 1
ATOM 590 O O . SER A 1 78 ? -10.081 6.991 -0.521 1.00 97.06 78 SER A O 1
ATOM 592 N N . GLN A 1 79 ? -11.613 8.088 0.702 1.00 96.00 79 GLN A N 1
ATOM 593 C CA . GLN A 1 79 ? -11.683 9.277 -0.159 1.00 96.00 79 GLN A CA 1
ATOM 594 C C . GLN A 1 79 ? -10.734 10.396 0.303 1.00 96.00 79 GLN A C 1
ATOM 596 O O . GLN A 1 79 ? -10.518 11.355 -0.439 1.00 96.00 79 GLN A O 1
ATOM 601 N N . ASP A 1 80 ? -10.158 10.293 1.506 1.00 94.88 80 ASP A N 1
ATOM 602 C CA . ASP A 1 80 ? -9.183 11.257 2.010 1.00 94.88 80 ASP A CA 1
ATOM 603 C C . ASP A 1 80 ? -7.810 10.994 1.381 1.00 94.88 80 ASP A C 1
ATOM 605 O O . ASP A 1 80 ? -7.166 9.982 1.656 1.00 94.88 80 ASP A O 1
ATOM 609 N N . GLY A 1 81 ? -7.320 11.943 0.576 1.00 92.44 81 GLY A N 1
ATOM 610 C CA . GLY A 1 81 ? -5.993 11.890 -0.048 1.00 92.44 81 GLY A CA 1
ATOM 611 C C . GLY A 1 81 ? -4.834 11.701 0.940 1.00 92.44 81 GLY A C 1
ATOM 612 O O . GLY A 1 81 ? -3.753 11.247 0.551 1.00 92.44 81 GLY A O 1
ATOM 613 N N . ASN A 1 82 ? -5.046 11.986 2.227 1.00 90.62 82 ASN A N 1
ATOM 614 C CA . ASN A 1 82 ? -4.058 11.829 3.293 1.00 90.62 82 ASN A CA 1
ATOM 615 C C . ASN A 1 82 ? -4.167 10.502 4.065 1.00 90.62 82 ASN A C 1
ATOM 617 O O . ASN A 1 82 ? -3.219 10.162 4.769 1.00 90.62 82 ASN A O 1
ATOM 621 N N . ALA A 1 83 ? -5.236 9.717 3.900 1.00 95.44 83 ALA A N 1
ATOM 622 C CA . ALA A 1 83 ? -5.426 8.423 4.575 1.00 95.44 83 ALA A CA 1
ATOM 623 C C . ALA A 1 83 ? -4.633 7.300 3.896 1.00 95.44 83 ALA A C 1
ATOM 625 O O . ALA A 1 83 ? -4.513 7.300 2.667 1.00 95.44 83 ALA A O 1
ATOM 626 N N . ILE A 1 84 ? -4.066 6.344 4.641 1.00 96.31 84 ILE A N 1
ATOM 627 C CA . ILE A 1 84 ? -3.238 5.289 4.029 1.00 96.31 84 ILE A CA 1
ATOM 628 C C . ILE A 1 84 ? -4.045 4.437 3.049 1.00 96.31 84 ILE A C 1
ATOM 630 O O . ILE A 1 84 ? -3.493 4.010 2.038 1.00 96.31 84 ILE A O 1
ATOM 634 N N . MET A 1 85 ? -5.353 4.298 3.282 1.00 97.25 85 MET A N 1
ATOM 635 C CA . MET A 1 85 ? -6.280 3.600 2.392 1.00 97.25 85 MET A CA 1
ATOM 636 C C . MET A 1 85 ? -6.698 4.401 1.145 1.00 97.25 85 MET A C 1
ATOM 638 O O . MET A 1 85 ? -7.554 3.947 0.388 1.00 97.25 85 MET A O 1
ATOM 642 N N . PHE A 1 86 ? -6.131 5.581 0.875 1.00 96.50 86 PHE A N 1
ATOM 643 C CA . PHE A 1 86 ? -6.347 6.267 -0.407 1.00 96.50 86 PHE A CA 1
ATOM 644 C C . PHE A 1 86 ? -5.774 5.429 -1.571 1.00 96.50 86 PHE A C 1
ATOM 646 O O . PHE A 1 86 ? -4.634 4.977 -1.464 1.00 96.50 86 PHE A O 1
ATOM 653 N N . PRO A 1 87 ? -6.489 5.245 -2.699 1.00 95.88 87 PRO A N 1
ATOM 654 C CA . PRO A 1 87 ? -6.155 4.254 -3.734 1.00 95.88 87 PRO A CA 1
ATOM 655 C C . PRO A 1 87 ? -4.990 4.655 -4.655 1.00 95.88 87 PRO A C 1
ATOM 657 O O . PRO A 1 87 ? -4.889 4.190 -5.789 1.00 95.88 87 PRO A O 1
ATOM 660 N N . SER A 1 88 ? -4.145 5.603 -4.253 1.00 93.38 88 SER A N 1
ATOM 661 C CA . SER A 1 88 ? -3.040 6.078 -5.085 1.00 93.38 88 SER A CA 1
ATOM 662 C C . SER A 1 88 ? -1.873 6.559 -4.238 1.00 93.38 88 SER A C 1
ATOM 664 O O . SER A 1 88 ? -2.046 7.287 -3.259 1.00 93.38 88 SER A O 1
ATOM 666 N N . PHE A 1 89 ? -0.665 6.208 -4.671 1.00 91.69 89 PHE A N 1
ATOM 667 C CA . PHE A 1 89 ? 0.581 6.663 -4.070 1.00 91.69 89 PHE A CA 1
ATOM 668 C C . PHE A 1 89 ? 1.349 7.547 -5.043 1.00 91.69 89 PHE A C 1
ATOM 670 O O . PHE A 1 89 ? 1.440 7.267 -6.236 1.00 91.69 89 PHE A O 1
ATOM 677 N N . GLN A 1 90 ? 1.941 8.613 -4.515 1.00 89.81 90 GLN A N 1
ATOM 678 C CA . GLN A 1 90 ? 2.871 9.435 -5.272 1.00 89.81 90 GLN A CA 1
ATOM 679 C C . GLN A 1 90 ? 4.292 8.891 -5.091 1.00 89.81 90 GLN A C 1
ATOM 681 O O . GLN A 1 90 ? 4.753 8.707 -3.963 1.00 89.81 90 GLN A O 1
ATOM 686 N N . VAL A 1 91 ? 4.999 8.664 -6.199 1.00 89.88 91 VAL A N 1
ATOM 687 C CA . VAL A 1 91 ? 6.419 8.280 -6.188 1.00 89.88 91 VAL A CA 1
ATOM 688 C C . VAL A 1 91 ? 7.265 9.288 -5.406 1.00 89.88 91 VAL A C 1
ATOM 690 O O . VAL A 1 91 ? 7.003 10.491 -5.414 1.00 89.88 91 VAL A O 1
ATOM 693 N N . GLY A 1 92 ? 8.276 8.793 -4.695 1.00 88.56 92 GLY A N 1
ATOM 694 C CA . GLY A 1 92 ? 9.139 9.605 -3.837 1.00 88.56 92 GLY A CA 1
ATOM 695 C C . GLY A 1 92 ? 8.522 10.026 -2.502 1.00 88.56 92 GLY A C 1
ATOM 696 O O . GLY A 1 92 ? 9.260 10.493 -1.634 1.00 88.56 92 GLY A O 1
ATOM 697 N N . ASN A 1 93 ? 7.217 9.828 -2.291 1.00 88.19 93 ASN A N 1
ATOM 698 C CA . ASN A 1 93 ? 6.555 10.187 -1.042 1.00 88.19 93 ASN A CA 1
ATOM 699 C C . ASN A 1 93 ? 6.414 8.976 -0.117 1.00 88.19 93 ASN A C 1
ATOM 701 O O . ASN A 1 93 ? 6.017 7.885 -0.521 1.00 88.19 93 ASN A O 1
ATOM 705 N N . THR A 1 94 ? 6.707 9.193 1.164 1.00 88.12 94 THR A N 1
ATOM 706 C CA . THR A 1 94 ? 6.497 8.193 2.214 1.00 88.12 94 THR A CA 1
ATOM 707 C C . THR A 1 94 ? 5.195 8.479 2.946 1.00 88.12 94 THR A C 1
ATOM 709 O O . THR A 1 94 ? 5.018 9.574 3.473 1.00 88.12 94 THR A O 1
ATOM 712 N N . LYS A 1 95 ? 4.311 7.482 3.026 1.00 86.69 95 LYS A N 1
ATOM 713 C CA . LYS A 1 95 ? 3.039 7.566 3.742 1.00 86.69 95 LYS A CA 1
ATOM 714 C C . LYS A 1 95 ? 2.898 6.314 4.599 1.00 86.69 95 LYS A C 1
ATOM 716 O O . LYS A 1 95 ? 2.599 5.248 4.092 1.00 86.69 95 LYS A O 1
ATOM 721 N N . LYS A 1 96 ? 3.216 6.430 5.887 1.00 82.31 96 LYS A N 1
ATOM 722 C CA . LYS A 1 96 ? 3.231 5.294 6.832 1.00 82.31 96 LYS A CA 1
ATOM 723 C C . LYS A 1 96 ? 2.321 5.501 8.039 1.00 82.31 96 LYS A C 1
ATOM 725 O O . LYS A 1 96 ? 2.115 4.578 8.816 1.00 82.31 96 LYS A O 1
ATOM 730 N N . ASN A 1 97 ? 1.814 6.717 8.213 1.00 90.69 97 ASN A N 1
ATOM 731 C CA . ASN A 1 97 ? 0.957 7.056 9.336 1.00 90.69 97 ASN A CA 1
ATOM 732 C C . ASN A 1 97 ? -0.489 6.726 8.978 1.00 90.69 97 ASN A C 1
ATOM 734 O O . ASN A 1 97 ? -0.919 7.001 7.857 1.00 90.69 97 ASN A O 1
ATOM 738 N N . LEU A 1 98 ? -1.222 6.179 9.943 1.00 93.56 98 LEU A N 1
ATOM 739 C CA . LEU A 1 98 ? -2.663 6.002 9.828 1.00 93.56 98 LEU A CA 1
ATOM 740 C C . LEU A 1 98 ? -3.344 7.367 9.959 1.00 93.56 98 LEU A C 1
ATOM 742 O O . LEU A 1 98 ? -3.064 8.121 10.895 1.00 93.56 98 LEU A O 1
ATOM 746 N N . GLY A 1 99 ? -4.218 7.683 9.012 1.00 93.31 99 GLY A N 1
ATOM 747 C CA . GLY A 1 99 ? -5.155 8.787 9.122 1.00 93.31 99 GLY A CA 1
ATOM 748 C C . GLY A 1 99 ? -6.302 8.436 10.068 1.00 93.31 99 GLY A C 1
ATOM 749 O O . GLY A 1 99 ? -6.529 7.275 10.411 1.00 93.31 99 GLY A O 1
ATOM 750 N N . GLN A 1 100 ? -7.061 9.451 10.483 1.00 95.88 100 GLN A N 1
ATOM 751 C CA . GLN A 1 100 ? -8.201 9.234 11.376 1.00 95.88 100 GLN A CA 1
ATOM 752 C C . GLN A 1 100 ? -9.283 8.355 10.730 1.00 95.88 100 GLN A C 1
ATOM 754 O O . GLN A 1 100 ? -9.928 7.580 11.430 1.00 95.88 100 GLN A O 1
ATOM 759 N N . ASP A 1 101 ? -9.462 8.446 9.409 1.00 97.00 101 ASP A N 1
ATOM 760 C CA . ASP A 1 101 ? -10.399 7.603 8.657 1.00 97.00 101 ASP A CA 1
ATOM 761 C C . ASP A 1 101 ? -10.015 6.115 8.731 1.00 97.00 101 ASP A C 1
ATOM 763 O O . ASP A 1 101 ? -10.857 5.271 9.034 1.00 97.00 101 ASP A O 1
ATOM 767 N N . ASP A 1 102 ? -8.720 5.807 8.583 1.00 97.31 102 ASP A N 1
ATOM 768 C CA . ASP A 1 102 ? -8.192 4.443 8.694 1.00 97.31 102 ASP A CA 1
ATOM 769 C C . ASP A 1 102 ? -8.434 3.867 10.105 1.00 97.31 102 ASP A C 1
ATOM 771 O O . ASP A 1 102 ? -8.896 2.735 10.263 1.00 97.31 102 ASP A O 1
ATOM 775 N N . ILE A 1 103 ? -8.170 4.674 11.143 1.00 96.81 103 ILE A N 1
ATOM 776 C CA . ILE A 1 103 ? -8.382 4.304 12.553 1.00 96.81 103 ILE A CA 1
ATOM 777 C C . ILE A 1 103 ? -9.869 4.052 12.826 1.00 96.81 103 ILE A C 1
ATOM 779 O O . ILE A 1 103 ? -10.228 3.015 13.385 1.00 96.81 103 ILE A O 1
ATOM 783 N N . ASN A 1 104 ? -10.741 4.967 12.398 1.00 97.12 104 ASN A N 1
ATOM 784 C CA . ASN A 1 104 ? -12.187 4.838 12.577 1.00 97.12 104 ASN A CA 1
ATOM 785 C C . ASN A 1 104 ? -12.730 3.581 11.883 1.00 97.12 104 ASN A C 1
ATOM 787 O O . ASN A 1 104 ? -13.575 2.888 12.450 1.00 97.12 104 ASN A O 1
ATOM 791 N N . GLY A 1 105 ? -12.232 3.266 10.683 1.00 97.31 105 GLY A N 1
ATOM 792 C CA . GLY A 1 105 ? -12.597 2.051 9.959 1.00 97.31 105 GLY A CA 1
ATOM 793 C C . GLY A 1 105 ? -12.240 0.782 10.734 1.00 97.31 105 GLY A C 1
ATOM 794 O O . GLY A 1 105 ? -13.079 -0.106 10.884 1.00 97.31 105 GLY A O 1
ATOM 795 N N . LEU A 1 106 ? -11.030 0.712 11.301 1.00 96.88 106 LEU A N 1
ATOM 796 C CA . LEU A 1 106 ? -10.618 -0.431 12.123 1.00 96.88 106 LEU A CA 1
ATOM 797 C C . LEU A 1 106 ? -11.442 -0.534 13.410 1.00 96.88 106 LEU A C 1
ATOM 799 O O . LEU A 1 106 ? -11.849 -1.631 13.786 1.00 96.88 106 LEU A O 1
ATOM 803 N N . HIS A 1 107 ? -11.743 0.589 14.062 1.00 97.56 107 HIS A N 1
ATOM 804 C CA . HIS A 1 107 ? -12.610 0.598 15.241 1.00 97.56 107 HIS A CA 1
ATOM 805 C C . HIS A 1 107 ? -14.024 0.105 14.907 1.00 97.56 107 HIS A C 1
ATOM 807 O O . HIS A 1 107 ? -14.591 -0.679 15.662 1.00 97.56 107 HIS A O 1
ATOM 813 N N . ALA A 1 108 ? -14.577 0.489 13.754 1.00 97.56 108 ALA A N 1
ATOM 814 C CA . ALA A 1 108 ? -15.889 0.020 13.311 1.00 97.56 108 ALA A CA 1
ATOM 815 C C . ALA A 1 108 ? -15.917 -1.492 13.020 1.00 97.56 108 ALA A C 1
ATOM 817 O O . ALA A 1 108 ? -16.933 -2.141 13.265 1.00 97.56 108 ALA A O 1
ATOM 818 N N . LEU A 1 109 ? -14.816 -2.056 12.513 1.00 96.88 109 LEU A N 1
ATOM 819 C CA . LEU A 1 109 ? -14.705 -3.487 12.210 1.00 96.88 109 LEU A CA 1
ATOM 820 C C . LEU A 1 109 ? -14.432 -4.349 13.450 1.00 96.88 109 LEU A C 1
ATOM 822 O O . LEU A 1 109 ? -14.927 -5.474 13.525 1.00 96.88 109 LEU A O 1
ATOM 826 N N . TYR A 1 110 ? -13.657 -3.840 14.411 1.00 97.00 110 TYR A N 1
ATOM 827 C CA . TYR A 1 110 ? -13.106 -4.645 15.509 1.00 97.00 110 TYR A CA 1
ATOM 828 C C . TYR A 1 110 ? -13.524 -4.203 16.921 1.00 97.00 110 TYR A C 1
ATOM 830 O O . TYR A 1 110 ? -13.264 -4.930 17.876 1.00 97.00 110 TYR A O 1
ATOM 838 N N . GLY A 1 111 ? -14.217 -3.071 17.067 1.00 89.44 111 GLY A N 1
ATOM 839 C CA . GLY A 1 111 ? -14.835 -2.651 18.328 1.00 89.44 111 GLY A CA 1
ATOM 840 C C . GLY A 1 111 ? -13.874 -2.075 19.372 1.00 89.44 111 GLY A C 1
ATOM 841 O O . GLY A 1 111 ? -14.042 -2.362 20.558 1.00 89.44 111 GLY A O 1
ATOM 842 N N . TYR A 1 112 ? -12.884 -1.289 18.939 1.00 69.88 112 TYR A N 1
ATOM 843 C CA . TYR A 1 112 ? -11.975 -0.541 19.821 1.00 69.88 112 TYR A CA 1
ATOM 844 C C . TYR A 1 112 ? -12.509 0.846 20.198 1.00 69.88 112 TYR A C 1
ATOM 846 O O . TYR A 1 112 ? -13.122 1.519 19.334 1.00 69.88 112 TYR A O 1
#

Sequence (112 aa):
MLTSVKLLMGQVPTHLRHGDGAPFDGSGGVLAHAFAPQDGRFQYDAEENWSRNPTRSQVVLESVAVHEIGHVLGLGHSQDGNAIMFPSFQVGNTKKNLGQDDINGLHALYGY